Protein AF-A0A399GBM7-F1 (afdb_monomer)

Sequence (68 aa):
MAATLHKFKLVFFVPPSAVNACKAAIFGAGAGRFPGPAGYTECCFTSRGTGQFRPGDAANPHLVNWKK

Structure (mmCIF, N/CA/C/O backbone):
data_AF-A0A399GBM7-F1
#
_entry.id   AF-A0A399GBM7-F1
#
loop_
_atom_site.group_PDB
_atom_site.id
_atom_site.type_symbol
_atom_site.label_atom_id
_atom_site.label_alt_id
_atom_site.label_comp_id
_atom_site.label_asym_id
_atom_site.label_entity_id
_atom_site.label_seq_id
_atom_site.pdbx_PDB_ins_code
_atom_site.Cartn_x
_atom_site.Cartn_y
_atom_site.Cartn_z
_atom_site.occupancy
_atom_site.B_iso_or_equiv
_atom_site.auth_seq_id
_atom_site.auth_comp_id
_atom_site.auth_asym_id
_atom_site.auth_atom_id
_atom_site.pdbx_PDB_model_num
ATOM 1 N N . MET A 1 1 ? 3.519 9.819 -32.040 1.00 47.84 1 MET A N 1
ATOM 2 C CA . MET A 1 1 ? 3.618 10.704 -30.861 1.00 47.84 1 MET A CA 1
ATOM 3 C C . MET A 1 1 ? 3.734 9.831 -29.627 1.00 47.84 1 MET A C 1
ATOM 5 O O . MET A 1 1 ? 2.824 9.051 -29.382 1.00 47.84 1 MET A O 1
ATOM 9 N N . ALA A 1 2 ? 4.860 9.880 -28.912 1.00 61.19 2 ALA A N 1
ATOM 10 C CA . ALA A 1 2 ? 4.981 9.190 -27.631 1.00 61.19 2 ALA A CA 1
ATOM 11 C C . ALA A 1 2 ? 4.152 9.967 -26.600 1.00 61.19 2 ALA A C 1
ATOM 13 O O . ALA A 1 2 ? 4.389 11.156 -26.400 1.00 61.19 2 ALA A O 1
ATOM 14 N N . ALA A 1 3 ? 3.148 9.327 -26.003 1.00 67.75 3 ALA A N 1
ATOM 15 C CA . ALA A 1 3 ? 2.375 9.943 -24.935 1.00 67.75 3 ALA A CA 1
ATOM 16 C C . ALA A 1 3 ? 3.297 10.218 -23.739 1.00 67.75 3 ALA A C 1
ATOM 18 O O . ALA A 1 3 ? 4.036 9.334 -23.300 1.00 67.75 3 ALA A O 1
ATOM 19 N N . THR A 1 4 ? 3.258 11.438 -23.208 1.00 73.69 4 THR A N 1
ATOM 20 C CA . THR A 1 4 ? 3.971 11.787 -21.980 1.00 73.69 4 THR A CA 1
ATOM 21 C C . THR A 1 4 ? 3.419 10.936 -20.839 1.00 73.69 4 THR A C 1
ATOM 23 O O . THR A 1 4 ? 2.255 11.065 -20.461 1.00 73.69 4 THR A O 1
ATOM 26 N N . LEU A 1 5 ? 4.236 10.035 -20.294 1.00 74.69 5 LEU A N 1
ATOM 27 C CA . LEU A 1 5 ? 3.824 9.190 -19.179 1.00 74.69 5 LEU A CA 1
ATOM 28 C C . LEU A 1 5 ? 3.818 10.027 -17.892 1.00 74.69 5 LEU A C 1
ATOM 30 O O . LEU A 1 5 ? 4.874 10.332 -17.333 1.00 74.69 5 LEU A O 1
ATOM 34 N N . HIS A 1 6 ? 2.636 10.415 -17.415 1.00 82.88 6 HIS A N 1
ATOM 35 C CA . HIS A 1 6 ? 2.511 11.072 -16.117 1.00 82.88 6 HIS A CA 1
ATOM 36 C C . HIS A 1 6 ? 2.809 10.082 -14.988 1.00 82.88 6 HIS A C 1
ATOM 38 O O . HIS A 1 6 ? 2.220 9.004 -14.904 1.00 82.88 6 HIS A O 1
ATOM 44 N N . LYS A 1 7 ? 3.740 10.460 -14.107 1.00 85.94 7 LYS A N 1
ATOM 45 C CA . LYS A 1 7 ? 4.084 9.687 -12.912 1.00 85.94 7 LYS A CA 1
ATOM 46 C C . LYS A 1 7 ? 3.238 10.182 -11.746 1.00 85.94 7 LYS A C 1
ATOM 48 O O . LYS A 1 7 ? 3.295 11.357 -11.398 1.00 85.94 7 LYS A O 1
ATOM 53 N N . PHE A 1 8 ? 2.504 9.272 -11.120 1.00 91.81 8 PHE A N 1
ATOM 54 C CA . PHE A 1 8 ? 1.727 9.546 -9.914 1.00 91.81 8 PHE A CA 1
ATOM 55 C C . PHE A 1 8 ? 2.356 8.854 -8.706 1.00 91.81 8 PHE A C 1
ATOM 57 O O . PHE A 1 8 ? 3.020 7.824 -8.841 1.00 91.81 8 PHE A O 1
ATOM 64 N N 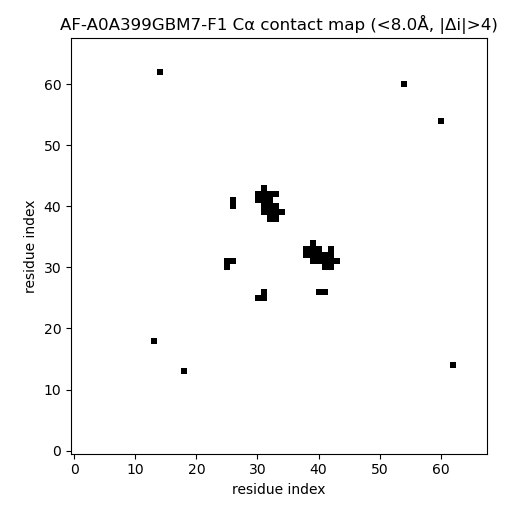. LYS A 1 9 ? 2.123 9.405 -7.512 1.00 94.19 9 LYS A N 1
ATOM 65 C CA . LYS A 1 9 ? 2.494 8.771 -6.244 1.00 94.19 9 LYS A CA 1
ATOM 66 C C . LYS A 1 9 ? 1.233 8.290 -5.537 1.00 94.19 9 LYS A C 1
ATOM 68 O O . LYS A 1 9 ? 0.432 9.105 -5.091 1.00 94.19 9 LYS A O 1
ATOM 73 N N . LEU A 1 10 ? 1.087 6.975 -5.404 1.00 96.12 10 LEU A N 1
ATOM 74 C CA . LEU A 1 10 ? 0.053 6.389 -4.557 1.00 96.12 10 LEU A CA 1
ATOM 75 C C . LEU A 1 10 ? 0.459 6.541 -3.086 1.00 96.12 10 LEU A C 1
ATOM 77 O O . LEU A 1 10 ? 1.519 6.063 -2.679 1.00 96.12 10 LEU A O 1
ATOM 81 N N . VAL A 1 11 ? -0.389 7.196 -2.295 1.00 97.12 11 VAL A N 1
ATOM 82 C CA . VAL A 1 11 ? -0.255 7.293 -0.837 1.00 97.12 11 VAL A CA 1
ATOM 83 C C . VAL A 1 11 ? -1.515 6.715 -0.214 1.00 97.12 11 VAL A C 1
ATOM 85 O O . VAL A 1 11 ? -2.621 7.073 -0.606 1.00 97.12 11 VAL A O 1
ATOM 88 N N . PHE A 1 12 ? -1.342 5.805 0.737 1.00 95.75 12 PHE A N 1
ATOM 89 C CA . PHE A 1 12 ? -2.440 5.117 1.402 1.00 95.75 12 PHE A CA 1
ATOM 90 C C . PHE A 1 12 ? -2.094 4.884 2.877 1.00 95.75 12 PHE A C 1
ATOM 92 O O . PHE A 1 12 ? -0.919 4.852 3.249 1.00 95.75 12 PHE A O 1
ATOM 99 N N . PHE A 1 13 ? -3.120 4.734 3.714 1.00 94.75 13 PHE A N 1
ATOM 100 C CA . PHE A 1 13 ? -2.993 4.542 5.160 1.00 94.75 13 PHE A CA 1
ATOM 101 C C . PHE A 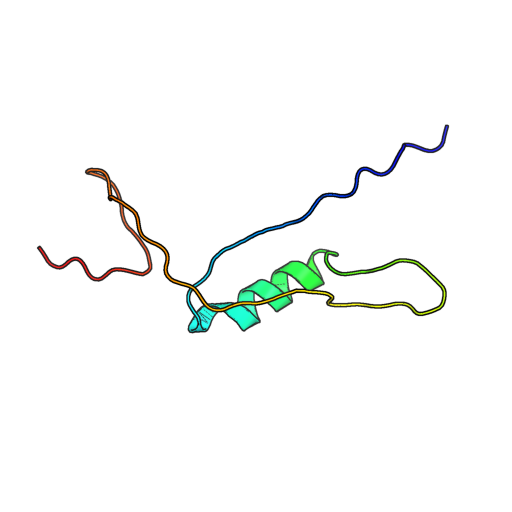1 13 ? -3.750 3.282 5.561 1.00 94.75 13 PHE A C 1
ATOM 103 O O . PHE A 1 13 ? -4.902 3.111 5.165 1.00 94.75 13 PHE A O 1
ATOM 110 N N . VAL A 1 14 ? -3.111 2.395 6.327 1.00 93.94 14 VAL A N 1
ATOM 111 C CA . VAL A 1 14 ? -3.689 1.092 6.695 1.00 93.94 14 VAL A CA 1
ATOM 112 C C . VAL A 1 14 ? -3.342 0.722 8.137 1.00 93.94 14 VAL A C 1
ATOM 114 O O . VAL A 1 14 ? -2.308 1.168 8.646 1.00 93.94 14 VAL A O 1
ATOM 117 N N . PRO A 1 15 ? -4.162 -0.118 8.798 1.00 93.12 15 PRO A N 1
ATOM 118 C CA . PRO A 1 15 ? -3.788 -0.748 10.061 1.00 93.12 15 PRO A CA 1
ATOM 119 C C . PRO A 1 15 ? -2.458 -1.503 9.936 1.00 93.12 15 PRO A C 1
ATOM 121 O O . PRO A 1 15 ? -2.253 -2.166 8.920 1.00 93.12 15 PRO A O 1
ATOM 124 N N . PRO A 1 16 ? -1.600 -1.552 10.971 1.00 94.12 16 PRO A N 1
ATOM 125 C CA . PRO A 1 16 ? -0.359 -2.331 10.922 1.00 94.12 16 PRO A CA 1
ATOM 126 C C . PRO A 1 16 ? -0.536 -3.790 10.462 1.00 94.12 16 PRO A C 1
ATOM 128 O O . PRO A 1 16 ? 0.315 -4.308 9.746 1.00 94.12 16 PRO A O 1
ATOM 131 N N . SER A 1 17 ? -1.660 -4.428 10.810 1.00 94.44 17 SER A N 1
ATOM 132 C CA . SER A 1 17 ? -1.993 -5.802 10.408 1.00 94.44 17 SER A CA 1
ATOM 133 C C . SER A 1 17 ? -2.240 -5.981 8.904 1.00 94.44 17 SER A C 1
ATOM 135 O O . SER A 1 17 ? -2.040 -7.075 8.386 1.00 94.44 17 SER A O 1
ATOM 137 N N . ALA A 1 18 ? -2.640 -4.927 8.187 1.00 95.81 18 ALA A N 1
ATOM 138 C CA . ALA A 1 18 ? -2.975 -4.983 6.763 1.00 95.81 18 ALA A CA 1
ATOM 139 C C . ALA A 1 18 ? -1.809 -4.578 5.839 1.00 95.81 18 ALA A C 1
ATOM 141 O O . ALA A 1 18 ? -1.909 -4.732 4.622 1.00 95.81 18 ALA A O 1
ATOM 142 N N . VAL A 1 19 ? -0.692 -4.082 6.390 1.00 96.81 19 VAL A N 1
ATOM 143 C CA . VAL A 1 19 ? 0.427 -3.508 5.614 1.00 96.81 19 VAL A CA 1
ATOM 144 C C . VAL A 1 19 ? 0.948 -4.469 4.545 1.00 96.81 19 VAL A C 1
ATOM 146 O O . VAL A 1 19 ? 1.087 -4.075 3.388 1.00 96.81 19 VAL A O 1
ATOM 149 N N . ASN A 1 20 ? 1.212 -5.726 4.907 1.00 97.94 20 ASN A N 1
ATOM 150 C CA . ASN A 1 20 ? 1.793 -6.699 3.980 1.00 97.94 20 ASN A CA 1
ATOM 151 C C . ASN A 1 20 ? 0.813 -7.086 2.866 1.00 97.94 20 ASN A C 1
ATOM 153 O O . ASN A 1 20 ? 1.203 -7.131 1.701 1.00 97.94 20 ASN A O 1
ATOM 157 N N . ALA A 1 21 ? -0.463 -7.292 3.207 1.00 98.12 21 ALA A N 1
ATOM 158 C CA . ALA A 1 21 ? -1.499 -7.634 2.237 1.00 98.12 21 ALA A CA 1
ATOM 159 C C . ALA A 1 21 ? -1.706 -6.507 1.212 1.00 98.12 21 ALA A C 1
ATOM 161 O O . ALA A 1 21 ? -1.729 -6.756 0.007 1.00 98.12 21 ALA A O 1
ATOM 162 N N . CYS A 1 22 ? -1.778 -5.253 1.672 1.00 97.88 22 CYS A N 1
ATOM 163 C CA . CYS A 1 22 ? -1.917 -4.106 0.777 1.00 97.88 22 CYS A CA 1
ATOM 164 C C . CYS A 1 22 ? -0.694 -3.928 -0.133 1.00 97.88 22 CYS A C 1
ATOM 166 O O . CYS A 1 22 ? -0.861 -3.679 -1.325 1.00 97.88 22 CYS A O 1
ATOM 168 N N . LYS A 1 23 ? 0.528 -4.088 0.394 1.00 98.31 23 LYS A N 1
ATOM 169 C CA . LYS A 1 23 ? 1.756 -4.019 -0.416 1.00 98.31 23 LYS A CA 1
ATOM 170 C C . LYS A 1 23 ? 1.767 -5.070 -1.522 1.00 98.31 23 LYS A C 1
ATOM 172 O O . LYS A 1 23 ? 1.963 -4.710 -2.678 1.00 98.31 23 LYS A O 1
ATOM 177 N N . ALA A 1 24 ? 1.486 -6.328 -1.182 1.00 98.31 24 ALA A N 1
ATOM 178 C CA . ALA A 1 24 ? 1.441 -7.420 -2.151 1.00 98.31 24 ALA A CA 1
ATOM 179 C C . ALA A 1 24 ? 0.442 -7.134 -3.286 1.00 98.31 24 ALA A C 1
ATOM 181 O O . ALA A 1 24 ? 0.783 -7.275 -4.460 1.00 98.31 24 ALA A O 1
ATOM 182 N N . ALA A 1 25 ? -0.759 -6.648 -2.953 1.00 98.44 25 ALA A N 1
ATOM 183 C CA . ALA A 1 25 ? -1.759 -6.269 -3.951 1.00 98.44 25 ALA A CA 1
ATOM 184 C C . ALA A 1 25 ? -1.285 -5.112 -4.855 1.00 98.44 25 ALA A C 1
ATOM 186 O O . ALA A 1 25 ? -1.417 -5.184 -6.076 1.00 98.44 25 ALA A O 1
ATOM 187 N N . ILE A 1 26 ? -0.689 -4.065 -4.276 1.00 98.06 26 ILE A N 1
ATOM 188 C CA . ILE A 1 26 ? -0.183 -2.892 -5.011 1.00 98.06 26 ILE A CA 1
ATOM 189 C C . ILE A 1 26 ? 0.959 -3.278 -5.965 1.00 98.06 26 ILE A C 1
ATOM 191 O O . ILE A 1 26 ? 0.996 -2.821 -7.110 1.00 98.06 26 ILE A O 1
ATOM 195 N N . PHE A 1 27 ? 1.874 -4.140 -5.524 1.00 97.56 27 PHE A N 1
ATOM 196 C CA . PHE A 1 27 ? 2.974 -4.631 -6.356 1.00 97.56 27 PHE A CA 1
ATOM 197 C C . PHE A 1 27 ? 2.490 -5.567 -7.465 1.00 97.56 27 PHE A C 1
ATOM 199 O O . PHE A 1 27 ? 2.929 -5.443 -8.618 1.00 97.56 27 PHE A O 1
ATOM 206 N N . GLY A 1 28 ? 1.534 -6.445 -7.146 1.00 97.50 28 GLY A N 1
ATOM 207 C CA . GLY A 1 28 ? 0.839 -7.284 -8.121 1.00 97.50 28 GLY A CA 1
ATOM 208 C C . GLY A 1 28 ? 0.143 -6.461 -9.207 1.00 97.50 28 GLY A C 1
ATOM 209 O O . GLY A 1 28 ? 0.194 -6.827 -10.377 1.00 97.50 28 GLY A O 1
ATOM 210 N N . ALA A 1 29 ? -0.406 -5.296 -8.850 1.00 96.31 29 ALA A N 1
ATOM 211 C CA . ALA A 1 29 ? -1.051 -4.371 -9.783 1.00 96.31 29 ALA A CA 1
ATOM 212 C C . ALA A 1 29 ? -0.083 -3.562 -10.670 1.00 96.31 29 ALA A C 1
ATOM 214 O O . ALA A 1 29 ? -0.537 -2.814 -11.534 1.00 96.31 29 ALA A O 1
ATOM 215 N N . GLY A 1 30 ? 1.236 -3.669 -10.481 1.00 93.31 30 GLY A N 1
ATOM 216 C CA . GLY A 1 30 ? 2.214 -2.992 -11.344 1.00 93.31 30 GLY A CA 1
ATOM 217 C C . GLY A 1 30 ? 3.036 -1.897 -10.665 1.00 93.31 30 GLY A C 1
ATOM 218 O O . GLY A 1 30 ? 4.103 -1.547 -11.173 1.00 93.31 30 GLY A O 1
ATOM 219 N N . ALA A 1 31 ? 2.586 -1.370 -9.525 1.00 94.31 31 ALA A N 1
ATOM 220 C CA . ALA A 1 31 ? 3.223 -0.225 -8.881 1.00 94.31 31 ALA A CA 1
ATOM 221 C C . ALA A 1 31 ? 4.581 -0.575 -8.244 1.00 94.31 31 ALA A C 1
ATOM 223 O O . ALA A 1 31 ? 4.883 -1.731 -7.951 1.00 94.31 31 ALA A O 1
ATOM 224 N N . GLY A 1 32 ? 5.414 0.446 -8.025 1.00 93.56 32 GLY A N 1
ATOM 225 C CA . GLY A 1 32 ? 6.740 0.270 -7.421 1.00 93.56 32 GLY A CA 1
ATOM 226 C C . GLY A 1 32 ? 7.780 -0.354 -8.357 1.00 93.56 32 GLY A C 1
ATOM 227 O O . GLY A 1 32 ? 8.811 -0.823 -7.885 1.00 93.56 32 GLY A O 1
ATOM 228 N N . ARG A 1 33 ? 7.528 -0.370 -9.671 1.00 92.88 33 ARG A N 1
ATOM 229 C CA . ARG A 1 33 ? 8.509 -0.776 -10.682 1.00 92.88 33 ARG A CA 1
ATOM 230 C C . ARG A 1 33 ? 9.210 0.444 -11.263 1.00 92.88 33 ARG A C 1
ATOM 232 O O . ARG A 1 33 ? 8.548 1.359 -11.757 1.00 92.88 33 ARG A O 1
ATOM 239 N N . PHE A 1 34 ? 10.538 0.447 -11.225 1.00 87.19 34 PHE A N 1
ATOM 240 C CA . PHE A 1 34 ? 11.341 1.471 -11.885 1.00 87.19 34 PHE A CA 1
ATOM 241 C C . PHE A 1 34 ? 11.954 0.903 -13.174 1.00 87.19 34 PHE A C 1
ATOM 243 O O . PHE A 1 34 ? 12.679 -0.091 -13.109 1.00 87.19 34 PHE A O 1
ATOM 250 N N . PRO A 1 35 ? 11.675 1.499 -14.348 1.00 80.62 35 PRO A N 1
ATOM 251 C CA . PRO A 1 35 ? 12.206 1.011 -15.614 1.00 80.62 35 PRO A CA 1
ATOM 252 C C . PRO A 1 35 ? 13.712 1.287 -15.722 1.00 80.62 35 PRO A C 1
ATOM 254 O O . PRO A 1 35 ? 14.191 2.336 -15.297 1.00 80.62 35 PRO A O 1
ATOM 257 N N . GLY 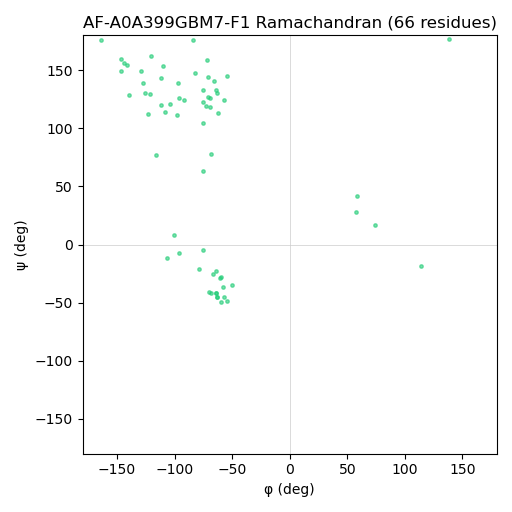A 1 36 ? 14.456 0.370 -16.336 1.00 81.94 36 GLY A N 1
ATOM 258 C CA . GLY A 1 36 ? 15.882 0.536 -16.628 1.00 81.94 36 GLY A CA 1
ATOM 259 C C . GLY A 1 36 ? 16.702 -0.729 -16.357 1.00 81.94 36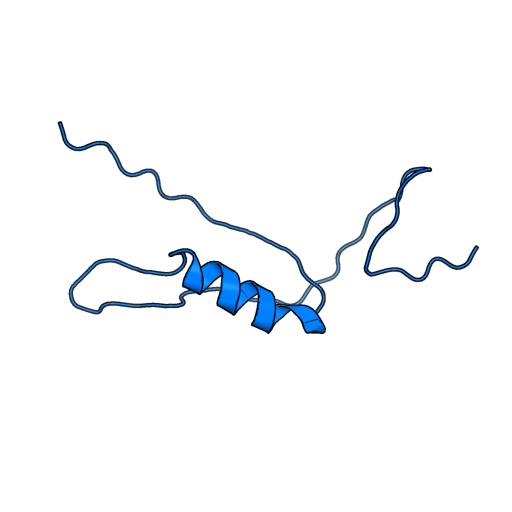 GLY A C 1
ATOM 260 O O . GLY A 1 36 ? 16.156 -1.707 -15.849 1.00 81.94 36 GLY A O 1
ATOM 261 N N . PRO A 1 37 ? 18.013 -0.713 -16.659 1.00 80.75 37 PRO A N 1
ATOM 262 C CA . PRO A 1 37 ? 18.882 -1.894 -16.579 1.00 80.75 37 PRO A CA 1
ATOM 263 C C . PRO A 1 37 ? 18.963 -2.519 -15.180 1.00 80.75 37 PRO A C 1
ATOM 265 O O . PRO A 1 37 ? 19.173 -3.718 -15.057 1.00 80.75 37 PRO A O 1
ATOM 268 N N . ALA A 1 38 ? 18.780 -1.705 -14.133 1.00 81.00 38 ALA A N 1
ATOM 269 C CA . ALA A 1 38 ? 18.805 -2.146 -12.739 1.00 81.00 38 ALA A CA 1
ATOM 270 C C . ALA A 1 38 ? 17.505 -2.838 -12.280 1.00 81.00 38 ALA A C 1
ATOM 272 O O . ALA A 1 38 ? 17.532 -3.575 -11.303 1.00 81.00 38 ALA A O 1
ATOM 273 N N . GLY A 1 39 ? 16.374 -2.606 -12.962 1.00 84.06 39 GLY A N 1
ATOM 274 C CA . GLY A 1 39 ? 15.145 -3.388 -12.785 1.00 84.06 39 GLY A CA 1
ATOM 275 C C . GLY A 1 39 ? 14.539 -3.432 -11.375 1.00 84.06 39 GLY A C 1
ATOM 276 O O . GLY A 1 39 ? 14.094 -4.495 -10.954 1.00 84.06 39 GLY A O 1
ATOM 277 N N . TYR A 1 40 ? 14.489 -2.318 -10.635 1.00 92.00 40 TYR A N 1
ATOM 278 C CA . TYR A 1 40 ? 13.895 -2.326 -9.292 1.00 92.00 40 TYR A CA 1
ATOM 279 C C . TYR A 1 40 ? 12.396 -2.656 -9.320 1.00 92.00 40 TYR A C 1
ATOM 281 O O . TYR A 1 40 ? 11.619 -2.054 -10.071 1.00 92.00 40 TYR A O 1
ATOM 289 N N . THR A 1 41 ? 11.983 -3.567 -8.442 1.00 94.31 41 THR A N 1
ATOM 290 C CA . THR A 1 41 ? 10.588 -3.961 -8.225 1.00 94.31 41 THR A CA 1
ATOM 291 C C . THR A 1 41 ? 10.176 -3.703 -6.782 1.00 94.31 41 THR A C 1
ATOM 293 O O . THR A 1 41 ? 11.022 -3.530 -5.908 1.00 94.31 41 THR A O 1
ATOM 296 N N . GLU A 1 42 ? 8.866 -3.667 -6.532 1.00 95.44 42 GLU A N 1
ATOM 297 C CA . GLU A 1 42 ? 8.299 -3.613 -5.174 1.00 95.44 42 GLU A CA 1
ATOM 298 C C . GLU A 1 42 ? 8.774 -2.410 -4.334 1.00 95.44 42 GLU A C 1
ATOM 300 O O . GLU A 1 42 ? 8.809 -2.431 -3.102 1.00 95.44 42 GLU A O 1
ATOM 305 N N . CYS A 1 43 ? 9.120 -1.310 -5.007 1.00 95.81 43 CYS A N 1
ATOM 306 C CA . CYS A 1 43 ? 9.564 -0.086 -4.356 1.00 95.81 43 CYS A CA 1
ATOM 307 C C . CYS A 1 43 ? 8.402 0.581 -3.615 1.00 95.81 43 CYS A C 1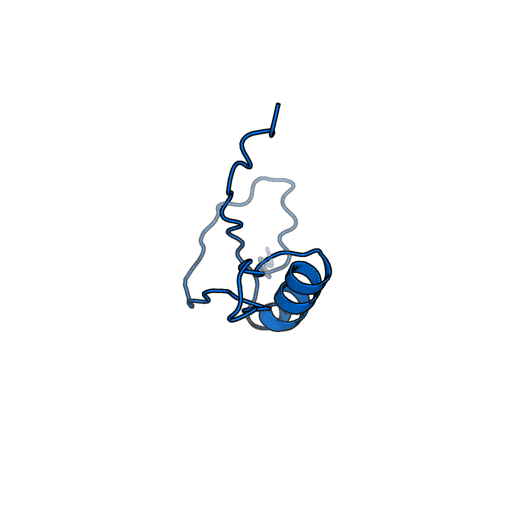
ATOM 309 O O . CYS A 1 43 ? 7.423 1.024 -4.221 1.00 95.81 43 CYS A O 1
ATOM 311 N N . CYS A 1 44 ? 8.535 0.713 -2.296 1.00 97.19 44 CYS A N 1
ATOM 312 C CA . CYS A 1 44 ? 7.617 1.483 -1.467 1.00 97.19 44 CYS A CA 1
ATOM 313 C C . CYS A 1 44 ? 8.350 2.151 -0.300 1.00 97.19 44 CYS A C 1
ATOM 315 O O . CYS A 1 44 ? 9.426 1.726 0.113 1.00 97.19 44 CYS A O 1
ATOM 317 N N . PHE A 1 45 ? 7.725 3.183 0.258 1.00 97.81 45 PHE A N 1
ATOM 318 C CA . PHE A 1 45 ? 8.112 3.772 1.534 1.00 97.81 45 PHE A CA 1
ATOM 319 C C . PHE A 1 45 ? 7.019 3.476 2.561 1.00 97.81 45 PHE A C 1
ATOM 321 O O . PHE A 1 45 ? 5.833 3.450 2.227 1.00 97.81 45 PHE A O 1
ATOM 328 N N . THR A 1 46 ? 7.396 3.228 3.813 1.00 97.81 46 THR A N 1
ATOM 329 C CA . THR A 1 46 ? 6.443 2.978 4.901 1.00 97.81 46 THR A CA 1
ATOM 330 C C . THR A 1 46 ? 6.916 3.679 6.162 1.00 97.81 46 THR A C 1
ATOM 332 O O . THR A 1 46 ? 8.049 3.482 6.589 1.00 97.81 46 THR A O 1
ATOM 335 N N . SER A 1 47 ? 6.030 4.454 6.779 1.00 97.50 47 SER A N 1
ATOM 336 C CA . SER A 1 47 ? 6.240 5.088 8.078 1.00 97.50 47 SER A CA 1
ATOM 337 C C . SER A 1 47 ? 5.062 4.785 9.004 1.00 97.50 47 SER A C 1
ATOM 339 O O . SER A 1 47 ? 3.932 4.596 8.552 1.00 97.50 47 SER A O 1
ATOM 341 N N . ARG A 1 48 ? 5.323 4.714 10.315 1.00 96.31 48 ARG A N 1
ATOM 342 C CA . ARG A 1 48 ? 4.257 4.672 11.328 1.00 96.31 48 ARG A CA 1
ATOM 343 C C . ARG A 1 48 ? 3.774 6.094 11.600 1.00 96.31 48 ARG A C 1
ATOM 345 O O . ARG A 1 48 ? 4.567 7.030 11.559 1.00 96.31 48 ARG A O 1
ATOM 352 N N . GLY A 1 49 ? 2.493 6.240 11.913 1.00 92.50 49 GLY A N 1
ATOM 353 C CA . GLY A 1 49 ? 1.897 7.524 12.262 1.00 92.50 49 GLY A CA 1
ATOM 354 C C . GLY A 1 49 ? 0.549 7.357 12.951 1.00 92.50 49 GLY A C 1
ATOM 355 O O . GLY A 1 49 ? 0.042 6.240 13.076 1.00 92.50 49 GLY A O 1
ATOM 356 N N . THR A 1 50 ? -0.021 8.481 13.377 1.00 90.81 50 THR A N 1
ATOM 357 C CA . THR A 1 50 ? -1.332 8.550 14.028 1.00 90.81 50 THR A CA 1
ATOM 358 C C . THR A 1 50 ? -2.304 9.270 13.103 1.00 90.81 50 THR A C 1
ATOM 360 O O . THR A 1 50 ? -2.078 10.423 12.746 1.00 90.81 50 THR A O 1
ATOM 363 N N . GLY A 1 51 ? -3.380 8.587 12.710 1.00 87.38 51 GLY A N 1
ATOM 364 C CA . GLY A 1 51 ? -4.505 9.192 11.999 1.00 87.38 51 GLY A CA 1
ATOM 365 C C . GLY A 1 51 ? -5.623 9.544 12.975 1.00 87.38 51 GLY A C 1
ATOM 366 O O . GLY A 1 51 ? -5.924 8.762 13.875 1.00 87.38 51 GLY A O 1
ATOM 367 N N . GLN A 1 52 ? -6.249 10.702 12.792 1.00 87.00 52 GLN A N 1
ATOM 368 C CA . GLN A 1 52 ? -7.431 11.121 13.542 1.00 87.00 52 GLN A CA 1
ATOM 369 C C . GLN A 1 52 ? -8.521 11.525 12.555 1.00 87.00 52 GLN A C 1
ATOM 371 O O . GLN A 1 52 ? -8.244 12.159 11.539 1.00 87.00 52 GLN A O 1
ATOM 376 N N . PHE A 1 53 ? -9.759 11.142 12.847 1.00 85.06 53 PHE A N 1
ATOM 377 C CA . PHE A 1 53 ? -10.921 11.500 12.045 1.00 85.06 53 PHE A CA 1
ATOM 378 C C . PHE A 1 53 ? -12.142 11.661 12.948 1.00 85.06 53 PHE A C 1
ATOM 380 O O . PHE A 1 53 ? -12.256 10.999 13.980 1.00 85.06 53 PHE A O 1
ATOM 387 N N . ARG A 1 54 ? -13.063 12.540 12.547 1.00 86.12 54 ARG A N 1
ATOM 388 C CA . ARG A 1 54 ? -14.369 12.705 13.188 1.00 86.12 54 ARG A CA 1
ATOM 389 C C . ARG A 1 54 ? -15.400 11.908 12.381 1.00 86.12 54 ARG A C 1
ATOM 391 O O . ARG A 1 54 ? -15.643 12.286 11.235 1.00 86.12 54 ARG A O 1
ATOM 398 N N . PRO A 1 55 ? -15.972 10.812 12.912 1.00 87.06 55 PRO A N 1
ATOM 399 C CA . PRO A 1 55 ? -17.018 10.083 12.204 1.00 87.06 55 PRO A CA 1
ATOM 400 C C . PRO A 1 55 ? -18.275 10.953 12.068 1.00 87.06 55 PRO A C 1
ATOM 402 O O . PRO A 1 55 ? -18.630 11.683 12.994 1.00 87.06 55 PRO A O 1
ATOM 405 N N . GLY A 1 56 ? -18.930 10.881 10.909 1.00 88.81 56 GLY A N 1
ATOM 406 C CA . GLY A 1 56 ? -20.314 11.336 10.749 1.00 88.81 56 GLY A CA 1
ATOM 407 C C . GLY A 1 56 ? -21.304 10.249 11.172 1.00 88.81 56 GLY A C 1
ATOM 408 O O . GLY A 1 56 ? -20.902 9.123 11.464 1.00 88.81 56 GLY A O 1
ATOM 409 N N . ASP A 1 57 ? -22.597 10.562 11.146 1.00 88.12 57 ASP A N 1
ATOM 410 C CA . ASP A 1 57 ? -23.648 9.722 11.749 1.00 88.12 57 ASP A CA 1
ATOM 411 C C . ASP A 1 57 ? -23.756 8.306 11.157 1.00 88.12 57 ASP A C 1
ATOM 413 O O . ASP A 1 57 ? -24.124 7.363 11.851 1.00 88.12 57 ASP A O 1
ATOM 417 N N . ALA A 1 58 ? -23.399 8.138 9.882 1.00 87.38 58 ALA A N 1
ATOM 418 C CA . ALA A 1 58 ? -23.442 6.854 9.179 1.00 87.38 58 ALA A CA 1
ATOM 419 C C . ALA A 1 58 ? -22.067 6.165 9.062 1.00 87.38 58 ALA A C 1
ATOM 421 O O . ALA A 1 58 ? -21.921 5.191 8.319 1.00 87.38 58 ALA A O 1
ATOM 422 N N . ALA A 1 59 ? -21.028 6.677 9.727 1.00 85.19 59 ALA A N 1
ATOM 423 C CA . ALA A 1 59 ? -19.687 6.127 9.581 1.00 85.19 59 ALA A CA 1
ATOM 424 C C . ALA A 1 59 ? -19.572 4.751 10.257 1.00 85.19 59 ALA A C 1
ATOM 426 O O . ALA A 1 59 ? -19.815 4.614 11.453 1.00 85.19 59 ALA A O 1
ATOM 427 N N . ASN A 1 60 ? -19.107 3.751 9.502 1.00 79.38 60 ASN A N 1
ATOM 428 C CA . ASN A 1 60 ? -18.747 2.428 10.016 1.00 79.38 60 ASN A CA 1
ATOM 429 C C . ASN A 1 60 ? -17.240 2.168 9.819 1.00 79.38 60 ASN A C 1
ATOM 431 O O . ASN A 1 60 ? -16.827 1.520 8.853 1.00 79.38 60 ASN A O 1
ATOM 435 N N . PRO A 1 61 ? -16.385 2.763 10.660 1.00 75.75 61 PRO A N 1
ATOM 436 C CA . PRO A 1 61 ? -14.940 2.687 10.493 1.00 75.75 61 PRO A CA 1
ATOM 437 C C . PRO A 1 61 ? -14.364 1.323 10.910 1.00 75.75 61 PRO A C 1
ATOM 439 O O . PRO A 1 61 ? -14.591 0.829 12.008 1.00 75.75 61 PRO A O 1
ATOM 442 N N . HIS A 1 62 ? -13.511 0.759 10.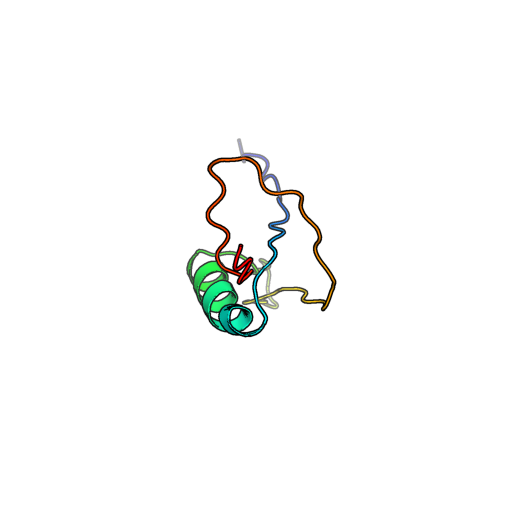055 1.00 72.56 62 HIS A N 1
ATOM 443 C CA . HIS A 1 62 ? -12.920 -0.573 10.242 1.00 72.56 62 HIS A CA 1
ATOM 444 C C . HIS A 1 62 ? -11.999 -0.707 11.475 1.00 72.56 62 HIS A C 1
ATOM 446 O O . HIS A 1 62 ? -11.764 -1.809 11.957 1.00 72.56 62 HIS A O 1
ATOM 452 N N . LEU A 1 63 ? -11.444 0.406 11.968 1.00 65.00 63 LEU A N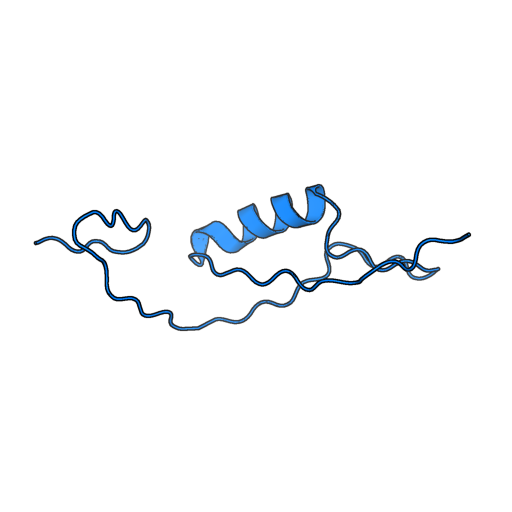 1
ATOM 453 C CA . LEU A 1 63 ? -10.356 0.413 12.955 1.00 65.00 63 LEU A CA 1
ATOM 454 C C . LEU A 1 63 ? -10.748 0.812 14.374 1.00 65.00 63 LEU A C 1
ATOM 456 O O . LEU A 1 63 ? -9.928 0.689 15.281 1.00 65.00 63 LEU A O 1
ATOM 460 N N . VAL A 1 64 ? -11.949 1.337 14.579 1.00 55.47 64 VAL A N 1
ATOM 461 C CA . VAL A 1 64 ? -12.300 1.968 15.852 1.00 55.47 64 VAL A CA 1
ATOM 462 C C . VAL A 1 64 ? -13.533 1.298 16.441 1.00 55.47 64 VAL A C 1
ATOM 464 O O . VAL A 1 64 ? -14.644 1.405 15.933 1.00 55.47 64 VAL A O 1
ATOM 467 N N . ASN A 1 65 ? -13.311 0.613 17.559 1.00 45.28 65 ASN A N 1
ATOM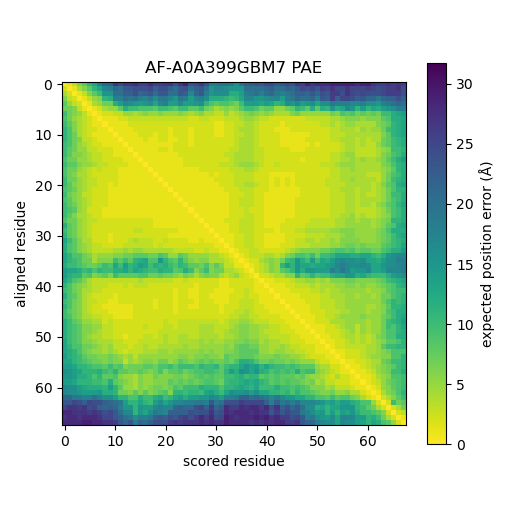 468 C CA . ASN A 1 65 ? -14.348 0.136 18.461 1.00 45.28 65 ASN A CA 1
ATOM 469 C C . ASN A 1 65 ? -14.898 1.319 19.278 1.00 45.28 65 ASN A C 1
ATOM 471 O O . ASN A 1 65 ? -14.742 1.351 20.499 1.00 45.28 65 ASN A O 1
ATOM 475 N N . TRP A 1 66 ? -15.518 2.308 18.621 1.00 46.69 66 TRP A N 1
ATOM 476 C CA . TRP A 1 66 ? -16.391 3.250 19.327 1.00 46.69 66 TRP A CA 1
ATOM 477 C C . TRP A 1 66 ? -17.621 2.457 19.774 1.00 46.69 66 TRP A C 1
ATOM 479 O O . TRP A 1 66 ? -18.674 2.497 19.138 1.00 46.69 66 TRP A O 1
ATOM 489 N N . LYS A 1 67 ? -17.486 1.673 20.850 1.00 40.81 67 LYS A N 1
ATOM 490 C CA . LYS A 1 67 ? -18.663 1.356 21.647 1.00 40.81 67 LYS A CA 1
ATOM 491 C C . LYS A 1 67 ? -19.237 2.705 22.067 1.00 40.81 67 LYS A C 1
ATOM 493 O O . LYS A 1 67 ? -18.499 3.539 22.589 1.00 40.81 67 LYS A O 1
ATOM 498 N N . LYS A 1 68 ? -20.513 2.910 21.741 1.00 43.50 68 LYS A N 1
ATOM 499 C CA . LYS A 1 68 ? -21.358 3.876 22.442 1.00 43.50 68 L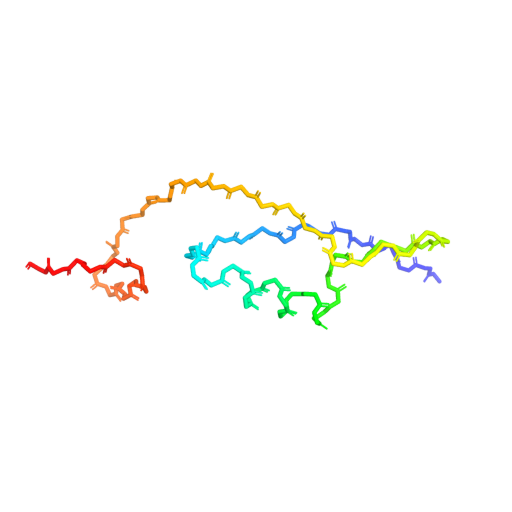YS A CA 1
ATOM 500 C C . LYS A 1 68 ? -21.079 3.832 23.940 1.00 43.50 68 LYS A C 1
ATOM 502 O O . LYS A 1 68 ? -20.907 2.699 24.452 1.00 43.50 68 LYS A O 1
#

Secondary structure (DSSP, 8-state):
---------------GGGHHHHHHHHHHTTTTPPPSTT---S--------------TT---TT-----

Mean predicted aligned error: 6.89 Å

Radius of gyration: 17.21 Å; Cα contacts (8 Å, |Δi|>4): 25; chains: 1; bounding box: 42×20×53 Å

Solvent-accessible surface area (backbone atoms only — not comparable to full-atom values): 5033 Å² total; per-residue (Å²): 132,86,77,83,80,82,85,81,84,92,82,86,87,74,60,83,89,46,48,65,62,53,48,54,53,45,38,74,73,58,48,38,59,48,90,61,96,83,57,49,62,70,54,79,86,88,80,90,83,86,88,85,83,82,79,58,98,84,61,82,63,95,85,62,86,77,71,127

Foldseek 3Di:
DDPDDDDDDDDDDDDPVCVVVVLVVCQVVPPQFDDDPVTTGSDDDDDDDDDDDDDDPPDDDPPDPPDD

pLDDT: mean 85.79, std 14.93, range [40.81, 98.44]